Protein AF-A0A3G8YJ84-F1 (afdb_monomer_lite)

Sequence (139 aa):
MPPDITPDDVATYAPASPGVSADHCELAQDWAAWMVKRSKVDPATLDSRELREVKRAECAYALHVAAAGLGAGGRTSAGAGALKSVEVVGEIKIERAIMTTEQSAASAGAAADTWLQRARAHLRAAGVSVWQSVVGASR

pLDDT: mean 71.03, std 22.21, range [29.86, 94.31]

Secondary structure (DSSP, 8-state):
-PPPP-HHHHHHH-TTSPP--HHHHHHHHHHHHHHHHHTT--GGG--HHHHHHHHHHHHHHHHHHHHHT-S-SS---------------S----------HHHHHHHHHHHHHHHHHHHHHHHHHTT-------TT---

Foldseek 3Di:
DQDQDDQVNLCVLPVLAFGFHPQLSVVLVVVLVVLCVVLVHDPVPFDPLLSVLSSSLSSLSSRLCVLLVHGDPDDDDVDPGSPPPDPDDDDDPDPPPPPPPVSVNVVSNVSSVVSNVSSQVSNVVSVRDDDDPPPPPPD

Organism: NCBI:txid2489213

Radius of gyration: 17.41 Å; chains: 1; bounding box: 51×37×46 Å

Structure (mmCIF, N/CA/C/O backbone):
data_AF-A0A3G8YJ84-F1
#
_entry.id   AF-A0A3G8YJ84-F1
#
loop_
_atom_site.group_PDB
_atom_site.id
_atom_site.type_symbol
_atom_site.label_atom_id
_atom_site.label_alt_id
_atom_site.label_comp_id
_atom_site.label_asym_id
_atom_site.label_entity_id
_atom_site.label_seq_id
_atom_site.pdbx_PDB_ins_code
_atom_site.Cartn_x
_atom_site.Cartn_y
_atom_site.Cartn_z
_atom_site.occupancy
_atom_site.B_iso_or_equiv
_atom_site.auth_seq_id
_atom_site.auth_comp_id
_atom_site.auth_asym_id
_atom_site.auth_atom_id
_atom_site.pdbx_PDB_model_num
ATOM 1 N N . MET A 1 1 ? -1.352 5.334 14.185 1.00 50.59 1 MET A N 1
ATOM 2 C CA . MET A 1 1 ? -1.055 5.063 12.763 1.00 50.59 1 MET A CA 1
ATOM 3 C C . MET A 1 1 ? -0.087 3.895 12.697 1.00 50.59 1 MET A C 1
ATOM 5 O O . MET A 1 1 ? 0.740 3.804 13.604 1.00 50.59 1 MET A O 1
ATOM 9 N N . PRO A 1 2 ? -0.200 2.999 11.702 1.00 55.56 2 PRO A N 1
ATOM 10 C CA . PRO A 1 2 ? 0.882 2.063 11.404 1.00 55.56 2 PRO A CA 1
ATOM 11 C C . PRO A 1 2 ? 2.174 2.843 11.083 1.00 55.56 2 PRO A C 1
ATOM 13 O O . PRO A 1 2 ? 2.083 3.993 10.658 1.00 55.56 2 PRO A O 1
ATOM 16 N N . PRO A 1 3 ? 3.361 2.272 11.354 1.00 61.47 3 PRO A N 1
ATOM 17 C CA . PRO A 1 3 ? 4.628 2.914 11.017 1.00 61.47 3 PRO A CA 1
ATOM 18 C C . PRO A 1 3 ? 4.780 3.030 9.498 1.00 61.47 3 PRO A C 1
ATOM 20 O O . PRO A 1 3 ? 4.466 2.075 8.785 1.00 61.47 3 PRO A O 1
ATOM 23 N N . ASP A 1 4 ? 5.300 4.171 9.048 1.00 83.44 4 ASP A N 1
ATOM 24 C CA . ASP A 1 4 ? 5.542 4.483 7.639 1.00 83.44 4 ASP A CA 1
ATOM 25 C C . ASP A 1 4 ? 6.347 3.368 6.952 1.00 83.44 4 ASP A C 1
ATOM 27 O O . ASP A 1 4 ? 7.373 2.911 7.467 1.00 83.44 4 ASP A O 1
ATOM 31 N N . ILE A 1 5 ? 5.876 2.904 5.789 1.00 90.56 5 ILE A N 1
ATOM 32 C CA . ILE A 1 5 ? 6.617 1.930 4.979 1.00 90.56 5 ILE A CA 1
ATOM 33 C C . ILE A 1 5 ? 7.829 2.564 4.297 1.00 90.56 5 ILE A C 1
ATOM 35 O O . ILE A 1 5 ? 7.760 3.654 3.733 1.00 90.56 5 ILE A O 1
ATOM 39 N N . THR A 1 6 ? 8.928 1.821 4.276 1.00 92.06 6 THR A N 1
ATOM 40 C CA . THR A 1 6 ? 10.159 2.158 3.554 1.00 92.06 6 THR A CA 1
ATOM 41 C C . THR A 1 6 ? 10.347 1.251 2.334 1.00 92.06 6 THR A C 1
ATOM 43 O O . THR A 1 6 ? 9.755 0.169 2.276 1.00 92.06 6 THR A O 1
ATOM 46 N N . PRO A 1 7 ? 11.193 1.625 1.357 1.00 90.62 7 PRO A N 1
ATOM 47 C CA . PRO A 1 7 ? 11.563 0.724 0.263 1.00 90.62 7 PRO A CA 1
ATOM 48 C C . PRO A 1 7 ? 12.047 -0.660 0.731 1.00 90.62 7 PRO A C 1
ATOM 50 O O . PRO A 1 7 ? 11.706 -1.668 0.112 1.00 90.62 7 PRO A O 1
ATOM 53 N N . ASP A 1 8 ? 12.760 -0.729 1.859 1.00 91.19 8 ASP A N 1
ATOM 54 C CA . ASP A 1 8 ? 13.251 -1.986 2.440 1.00 91.19 8 ASP A CA 1
ATOM 55 C C . ASP A 1 8 ? 12.112 -2.874 2.968 1.00 91.19 8 ASP A C 1
ATOM 57 O O . ASP A 1 8 ? 12.152 -4.102 2.827 1.00 91.19 8 ASP A O 1
ATOM 61 N N . ASP A 1 9 ? 11.050 -2.276 3.519 1.00 92.31 9 ASP A N 1
ATOM 62 C CA . ASP A 1 9 ? 9.840 -3.012 3.903 1.00 92.31 9 ASP A CA 1
ATOM 63 C C . ASP A 1 9 ? 9.167 -3.648 2.679 1.00 92.31 9 ASP A C 1
ATOM 65 O O . ASP A 1 9 ? 8.677 -4.781 2.744 1.00 92.31 9 ASP A O 1
ATOM 69 N N . VAL A 1 10 ? 9.157 -2.938 1.547 1.00 89.56 10 VAL A N 1
ATOM 70 C CA . VAL A 1 10 ? 8.576 -3.432 0.292 1.00 89.56 10 VAL A CA 1
ATOM 71 C C . VAL A 1 10 ? 9.445 -4.531 -0.320 1.00 89.56 10 VAL A C 1
ATOM 73 O O . VAL A 1 10 ? 8.914 -5.556 -0.756 1.00 89.56 10 VAL A O 1
ATOM 76 N N . ALA A 1 11 ? 10.771 -4.376 -0.279 1.00 87.75 11 ALA A N 1
ATOM 77 C CA . ALA A 1 11 ? 11.719 -5.404 -0.699 1.00 87.75 11 ALA A CA 1
ATOM 78 C C . ALA A 1 11 ? 11.599 -6.674 0.159 1.00 87.75 11 ALA A C 1
ATOM 80 O O . ALA A 1 11 ? 11.631 -7.782 -0.372 1.00 87.75 11 ALA A O 1
ATOM 81 N N . THR A 1 12 ? 11.376 -6.532 1.467 1.00 91.25 12 THR A N 1
ATOM 82 C CA . THR A 1 12 ? 11.126 -7.664 2.373 1.00 91.25 12 THR A CA 1
ATOM 83 C C . THR A 1 12 ? 9.789 -8.347 2.069 1.00 91.25 12 THR A C 1
ATOM 85 O O . THR A 1 12 ? 9.699 -9.575 2.076 1.00 91.25 12 THR A O 1
ATOM 88 N N . TYR A 1 13 ? 8.743 -7.568 1.778 1.00 89.56 13 TYR A N 1
ATOM 89 C CA . TYR A 1 13 ? 7.417 -8.085 1.432 1.00 89.56 13 TYR A CA 1
ATOM 90 C C . TYR A 1 13 ? 7.408 -8.845 0.097 1.00 89.56 13 TYR A C 1
ATOM 92 O O . TYR A 1 13 ? 6.772 -9.897 -0.009 1.00 89.56 13 TYR A O 1
ATOM 100 N N . ALA A 1 14 ? 8.108 -8.338 -0.922 1.00 87.81 14 ALA A N 1
ATOM 101 C CA . ALA A 1 14 ? 8.163 -8.958 -2.242 1.00 87.81 14 ALA A CA 1
ATOM 102 C C . ALA A 1 14 ? 9.563 -8.852 -2.888 1.00 87.81 14 ALA A C 1
ATOM 104 O O . ALA A 1 14 ? 9.744 -8.073 -3.829 1.00 87.81 14 ALA A O 1
ATOM 105 N N . PRO A 1 15 ? 10.522 -9.714 -2.489 1.00 81.94 15 PRO A N 1
ATOM 106 C CA . PRO A 1 15 ? 11.933 -9.629 -2.907 1.00 81.94 15 PRO A CA 1
ATOM 107 C C . PRO A 1 15 ? 12.182 -9.773 -4.414 1.00 81.94 15 PRO A C 1
ATOM 109 O O . PRO A 1 15 ? 13.239 -9.429 -4.928 1.00 81.94 15 PRO A O 1
ATOM 112 N N . ALA A 1 16 ? 11.215 -10.338 -5.137 1.00 74.38 16 ALA A N 1
ATOM 113 C CA . ALA A 1 16 ? 11.304 -10.618 -6.565 1.00 74.38 16 ALA A CA 1
ATOM 114 C C . ALA A 1 16 ? 10.868 -9.448 -7.470 1.00 74.38 16 ALA A C 1
ATOM 116 O O . ALA A 1 16 ? 10.883 -9.624 -8.692 1.00 74.38 16 ALA A O 1
ATOM 117 N N . SER A 1 17 ? 10.434 -8.328 -6.891 1.00 70.44 17 SER A N 1
ATOM 118 C CA . SER A 1 17 ? 9.700 -7.248 -7.565 1.00 70.44 17 SER A CA 1
ATOM 119 C C . SER A 1 17 ? 10.611 -6.072 -7.965 1.00 70.44 17 SER A C 1
ATOM 121 O O . SER A 1 17 ? 11.728 -5.984 -7.457 1.00 70.44 17 SER A O 1
ATOM 123 N N . PRO A 1 18 ? 10.187 -5.187 -8.895 1.00 65.25 18 PRO A N 1
ATOM 124 C CA . PRO A 1 18 ? 10.996 -4.043 -9.326 1.00 65.25 18 PRO A CA 1
ATOM 125 C C . PRO A 1 18 ? 11.303 -3.065 -8.183 1.00 65.25 18 PRO A C 1
ATOM 127 O O . PRO A 1 18 ? 10.618 -3.052 -7.162 1.00 65.25 18 PRO A O 1
ATOM 130 N N . GLY A 1 19 ? 12.327 -2.231 -8.386 1.00 77.25 19 GLY A N 1
ATOM 131 C CA . GLY A 1 19 ? 12.751 -1.223 -7.413 1.00 77.25 19 GLY A CA 1
ATOM 132 C C . GLY A 1 19 ? 11.639 -0.225 -7.082 1.00 77.25 19 GLY A C 1
ATOM 133 O O . GLY A 1 19 ? 11.026 0.363 -7.974 1.00 77.25 19 GLY A O 1
ATOM 134 N N . VAL A 1 20 ? 11.398 -0.031 -5.788 1.00 85.38 20 VAL A N 1
ATOM 135 C CA . VAL A 1 20 ? 10.434 0.925 -5.236 1.00 85.38 20 VAL A CA 1
ATOM 136 C C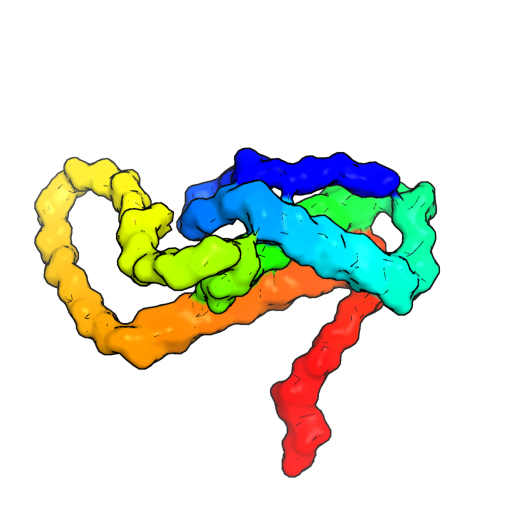 . VAL A 1 20 ? 11.213 2.094 -4.635 1.00 85.38 20 VAL A C 1
ATOM 138 O O . VAL A 1 20 ? 12.186 1.873 -3.919 1.00 85.38 20 VAL A O 1
ATOM 141 N N . SER A 1 21 ? 10.829 3.331 -4.957 1.00 88.38 21 SER A N 1
ATOM 142 C CA . SER A 1 21 ? 11.421 4.545 -4.386 1.00 88.38 21 SER A CA 1
ATOM 143 C C . SER A 1 21 ? 10.651 5.007 -3.145 1.00 88.38 21 SER A C 1
ATOM 145 O O . SER A 1 21 ? 9.556 4.517 -2.868 1.00 88.38 21 SER A O 1
ATOM 147 N N . ALA A 1 22 ? 11.206 5.983 -2.419 1.00 89.19 22 ALA A N 1
ATOM 148 C CA . ALA A 1 22 ? 10.503 6.651 -1.322 1.00 89.19 22 ALA A CA 1
ATOM 149 C C . ALA A 1 22 ? 9.189 7.301 -1.799 1.00 89.19 22 ALA A C 1
ATOM 151 O O . ALA A 1 22 ? 8.154 7.071 -1.184 1.00 89.19 22 ALA A O 1
ATOM 152 N N . ASP A 1 23 ? 9.195 7.982 -2.949 1.00 87.81 23 ASP A N 1
ATOM 153 C CA . ASP A 1 23 ? 8.001 8.614 -3.533 1.00 87.81 23 ASP A CA 1
ATOM 154 C C . ASP A 1 23 ? 6.860 7.607 -3.781 1.00 87.81 23 ASP A C 1
ATOM 156 O O . ASP A 1 23 ? 5.686 7.899 -3.554 1.00 87.81 23 ASP A O 1
ATOM 160 N N . HIS A 1 24 ? 7.182 6.381 -4.218 1.00 90.69 24 HIS A N 1
ATOM 161 C CA . HIS A 1 24 ? 6.173 5.328 -4.377 1.00 90.69 24 HIS A CA 1
ATOM 162 C C . HIS A 1 24 ? 5.582 4.889 -3.028 1.00 90.69 24 HIS A C 1
ATOM 164 O O . HIS A 1 24 ? 4.392 4.573 -2.958 1.00 90.69 24 HIS A O 1
ATOM 170 N N . CYS A 1 25 ? 6.398 4.859 -1.970 1.00 91.06 25 CYS A N 1
ATOM 171 C CA . CYS A 1 25 ? 5.944 4.562 -0.614 1.00 91.06 25 CYS A CA 1
ATOM 172 C C . CYS A 1 25 ? 5.041 5.676 -0.069 1.00 91.06 25 CYS A C 1
ATOM 174 O O . CYS A 1 25 ? 3.984 5.362 0.469 1.00 91.06 25 CYS A O 1
ATOM 176 N N . GLU A 1 26 ? 5.393 6.949 -0.268 1.00 90.06 26 GLU A N 1
ATOM 177 C CA . GLU A 1 26 ? 4.566 8.097 0.141 1.00 90.06 26 GLU A CA 1
ATOM 178 C C . GLU A 1 26 ? 3.186 8.056 -0.531 1.00 90.06 26 GLU A C 1
ATOM 180 O O . GLU A 1 26 ? 2.153 8.110 0.137 1.00 90.06 26 GLU A O 1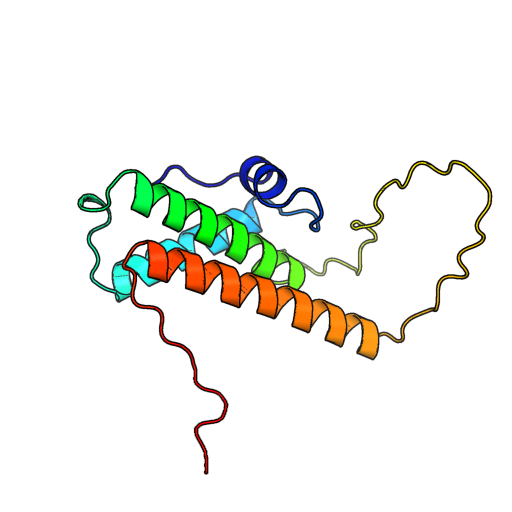
ATOM 185 N N . LEU A 1 27 ? 3.143 7.828 -1.849 1.00 89.62 27 LEU A N 1
ATOM 186 C CA . LEU A 1 27 ? 1.881 7.679 -2.584 1.00 89.62 27 LEU A CA 1
ATOM 187 C C . LEU A 1 27 ? 1.033 6.505 -2.079 1.00 89.62 27 LEU A C 1
ATOM 189 O O . LEU A 1 27 ? -0.200 6.566 -2.102 1.00 89.62 27 LEU A O 1
ATOM 193 N N . ALA A 1 28 ? 1.674 5.421 -1.643 1.00 91.25 28 ALA A N 1
ATOM 194 C CA . ALA A 1 28 ? 0.979 4.270 -1.087 1.00 91.25 28 ALA A CA 1
ATOM 195 C C . ALA A 1 28 ? 0.415 4.532 0.311 1.00 91.25 28 ALA A C 1
ATOM 197 O O . ALA A 1 28 ? -0.706 4.100 0.594 1.00 91.25 28 ALA A O 1
ATOM 198 N N . GLN A 1 29 ? 1.146 5.269 1.145 1.00 90.75 29 GLN A N 1
ATOM 199 C CA . GLN A 1 29 ? 0.687 5.706 2.462 1.00 90.75 29 GLN A CA 1
ATOM 200 C C . GLN A 1 29 ? -0.514 6.651 2.333 1.00 90.75 29 GLN A C 1
ATOM 202 O O . GLN A 1 29 ? -1.550 6.412 2.955 1.00 90.75 29 GLN A O 1
ATOM 207 N N . ASP A 1 30 ? -0.437 7.654 1.453 1.00 90.00 30 ASP A N 1
ATOM 208 C CA . ASP A 1 30 ? -1.545 8.580 1.183 1.00 90.00 30 ASP A CA 1
ATOM 209 C C . ASP A 1 30 ? -2.795 7.846 0.690 1.00 90.00 30 ASP A C 1
ATOM 211 O O . ASP A 1 30 ? -3.920 8.108 1.136 1.00 90.00 30 ASP A O 1
ATOM 215 N N . TRP A 1 31 ? -2.606 6.879 -0.211 1.00 90.69 31 TRP A N 1
ATOM 216 C CA . TRP A 1 31 ? -3.692 6.045 -0.706 1.00 90.69 31 TRP A CA 1
ATOM 217 C C . TRP A 1 31 ? -4.340 5.220 0.413 1.00 90.69 31 TRP A C 1
ATOM 219 O O . TRP A 1 31 ? -5.569 5.230 0.549 1.00 90.69 31 TRP A O 1
ATOM 229 N N . ALA A 1 32 ? -3.547 4.533 1.239 1.00 89.38 32 ALA A N 1
ATOM 230 C CA . ALA A 1 32 ? -4.058 3.720 2.340 1.00 89.38 32 ALA A CA 1
ATOM 231 C C . ALA A 1 32 ? -4.771 4.582 3.394 1.00 89.38 32 ALA A C 1
ATOM 233 O O . ALA A 1 32 ? -5.895 4.260 3.794 1.00 89.38 32 ALA A O 1
ATOM 234 N N . ALA A 1 33 ? -4.186 5.721 3.774 1.00 88.38 33 ALA A N 1
ATOM 235 C CA . ALA A 1 33 ? -4.782 6.677 4.701 1.00 88.38 33 ALA A CA 1
ATOM 236 C C . ALA A 1 33 ? -6.132 7.200 4.187 1.00 88.38 33 ALA A C 1
ATOM 238 O O . ALA A 1 33 ? -7.118 7.254 4.934 1.00 88.38 33 ALA A O 1
ATOM 239 N N . TRP A 1 34 ? -6.216 7.527 2.894 1.00 86.94 34 TRP A N 1
ATOM 240 C CA . TRP A 1 34 ? -7.470 7.934 2.266 1.00 86.94 34 TRP A CA 1
ATOM 241 C C . TRP A 1 34 ? -8.515 6.813 2.275 1.00 86.94 34 TRP A C 1
ATOM 243 O O . TRP A 1 34 ? -9.681 7.071 2.588 1.00 86.94 34 TRP A O 1
ATOM 253 N N . MET A 1 35 ? -8.118 5.570 1.988 1.00 87.56 35 MET A N 1
ATOM 254 C CA . MET A 1 35 ? -9.013 4.407 2.011 1.00 87.56 35 MET A CA 1
ATOM 255 C C . MET A 1 35 ? -9.578 4.143 3.412 1.00 87.56 35 MET A C 1
ATOM 257 O O . MET A 1 35 ? -10.793 3.987 3.560 1.00 87.56 35 MET A O 1
ATOM 261 N N . VAL A 1 36 ? -8.729 4.166 4.443 1.00 86.12 36 VAL A N 1
ATOM 262 C CA . VAL A 1 36 ? -9.138 4.008 5.849 1.00 86.12 36 VAL A CA 1
ATOM 263 C C . VAL A 1 36 ? -10.116 5.116 6.241 1.00 86.12 36 VAL A C 1
ATOM 265 O O . VAL A 1 36 ? -11.247 4.824 6.640 1.00 86.12 36 VAL A O 1
ATOM 268 N N . LYS A 1 37 ? -9.758 6.386 6.000 1.00 84.56 37 LYS A N 1
ATOM 269 C CA . LYS A 1 37 ? -10.629 7.540 6.275 1.00 84.56 37 LYS A CA 1
ATOM 270 C C . LYS A 1 37 ? -11.982 7.418 5.571 1.00 84.56 37 LYS A C 1
ATOM 272 O O . LYS A 1 37 ? -13.028 7.657 6.173 1.00 84.56 37 LYS A O 1
ATOM 277 N N . ARG A 1 38 ? -11.982 7.029 4.294 1.00 84.00 38 ARG A N 1
ATOM 278 C CA . ARG A 1 38 ? -13.200 6.879 3.486 1.00 84.00 38 ARG A CA 1
ATOM 279 C C . ARG A 1 38 ? -14.085 5.732 3.970 1.00 84.00 38 ARG A C 1
ATOM 281 O O . ARG A 1 38 ? -15.307 5.845 3.901 1.00 84.00 38 ARG A O 1
ATOM 288 N N . SER A 1 39 ? -13.487 4.657 4.479 1.00 82.00 39 SER A N 1
ATOM 289 C CA . SER A 1 39 ? -14.210 3.528 5.072 1.00 82.00 39 SER A CA 1
ATOM 290 C C . SER A 1 39 ? -14.808 3.830 6.452 1.00 82.00 39 SER A C 1
ATOM 292 O O . SER A 1 39 ? -15.541 2.998 6.979 1.00 82.00 39 SER A O 1
ATOM 294 N N . LYS A 1 40 ? -14.548 5.026 7.008 1.00 83.25 40 LYS A N 1
ATOM 295 C CA . LYS A 1 40 ? -14.946 5.446 8.363 1.00 83.25 40 LYS A CA 1
ATOM 296 C C . LYS A 1 40 ? -14.391 4.538 9.468 1.00 83.25 40 LYS A C 1
ATOM 298 O O . LYS A 1 40 ? -14.953 4.491 10.558 1.00 83.25 40 LYS A O 1
ATOM 303 N N . VAL A 1 41 ? -13.302 3.831 9.181 1.00 81.44 41 VAL A N 1
ATOM 304 C CA . VAL A 1 41 ? -12.545 3.073 10.174 1.00 81.44 41 VAL A CA 1
ATOM 305 C C . VAL A 1 41 ? -11.654 4.055 10.922 1.00 81.44 41 VAL A C 1
ATOM 307 O O . VAL A 1 41 ? -10.939 4.841 10.299 1.00 81.44 41 VAL A O 1
ATOM 310 N N . ASP A 1 42 ? -11.718 4.030 12.250 1.00 83.31 42 ASP A N 1
ATOM 311 C CA . ASP A 1 42 ? -10.798 4.790 13.088 1.00 83.31 42 ASP A CA 1
ATOM 312 C C . ASP A 1 42 ? -9.441 4.060 13.126 1.00 83.31 42 ASP A C 1
ATOM 314 O O . ASP A 1 42 ? -9.371 2.919 13.587 1.00 83.31 42 ASP A O 1
ATOM 318 N N . PRO A 1 43 ? -8.337 4.675 12.662 1.00 78.69 43 PRO A N 1
ATOM 319 C CA . PRO A 1 43 ? -7.020 4.051 12.730 1.00 78.69 43 PRO A CA 1
ATOM 320 C C . PRO A 1 43 ? -6.587 3.676 14.154 1.00 78.69 43 PRO A C 1
ATOM 322 O O . PRO A 1 43 ? -5.726 2.813 14.311 1.00 78.69 43 PRO A O 1
ATOM 325 N N . ALA A 1 44 ? -7.132 4.336 15.183 1.00 84.12 44 ALA A N 1
ATOM 326 C CA . ALA A 1 44 ? -6.812 4.055 16.579 1.00 84.12 44 ALA A CA 1
ATOM 327 C C . ALA A 1 44 ? -7.463 2.765 17.101 1.00 84.12 44 ALA A C 1
ATOM 329 O O . ALA A 1 44 ? -6.990 2.213 18.093 1.00 84.12 44 ALA A O 1
ATOM 330 N N . THR A 1 45 ? -8.518 2.270 16.445 1.00 85.31 45 THR A N 1
ATOM 331 C CA . THR A 1 45 ? -9.216 1.044 16.862 1.00 85.31 45 THR A CA 1
ATOM 332 C C . THR A 1 45 ? -8.661 -0.215 16.210 1.00 85.31 45 THR A C 1
ATOM 334 O O . THR A 1 45 ? -9.120 -1.304 16.539 1.00 85.31 45 THR A O 1
ATOM 337 N N . LEU A 1 46 ? -7.705 -0.073 15.287 1.00 85.75 46 LEU A N 1
ATOM 338 C CA . LEU A 1 46 ? -7.103 -1.204 14.596 1.00 85.75 46 LEU A CA 1
ATOM 339 C C . LEU A 1 46 ? -6.211 -2.010 15.539 1.00 85.75 46 LEU A C 1
ATOM 341 O O . LEU A 1 46 ? -5.303 -1.470 16.178 1.00 85.75 46 LEU A O 1
ATOM 345 N N . ASP A 1 47 ? -6.434 -3.319 15.584 1.00 91.25 47 ASP A N 1
ATOM 346 C CA . ASP A 1 47 ? -5.583 -4.223 16.341 1.00 91.25 47 ASP A CA 1
ATOM 347 C C . ASP A 1 47 ? -4.219 -4.442 15.650 1.00 91.25 47 ASP A C 1
ATOM 349 O O . ASP A 1 47 ? -3.956 -4.034 14.512 1.00 91.25 47 ASP A O 1
ATOM 353 N N . SER A 1 48 ? -3.294 -5.121 16.334 1.00 90.06 48 SER A N 1
ATOM 354 C CA . SER A 1 48 ? -1.956 -5.369 15.786 1.00 90.06 48 SER A CA 1
ATOM 355 C C . SER A 1 48 ? -1.955 -6.229 14.516 1.00 90.06 48 SER A C 1
ATOM 357 O O . SER A 1 48 ? -0.985 -6.191 13.759 1.00 90.06 48 SER A O 1
ATOM 359 N N . ARG A 1 49 ? -2.981 -7.054 14.285 1.00 92.12 49 ARG A N 1
ATOM 360 C CA . ARG A 1 49 ? -3.122 -7.853 13.064 1.00 92.12 49 ARG A CA 1
ATOM 361 C C . ARG A 1 49 ? -3.615 -6.979 11.919 1.00 92.12 49 ARG A C 1
ATOM 363 O O . ARG A 1 49 ? -3.025 -7.045 10.845 1.00 92.12 49 ARG A O 1
ATOM 370 N N . GLU A 1 50 ? -4.628 -6.160 12.147 1.00 91.50 50 GLU A N 1
ATOM 371 C CA . GLU A 1 50 ? -5.192 -5.246 11.159 1.00 91.50 50 GLU A CA 1
ATOM 372 C C . GLU A 1 50 ? -4.154 -4.210 10.720 1.00 91.50 50 GLU A C 1
ATOM 374 O O . GLU A 1 50 ? -3.971 -4.004 9.525 1.00 91.50 50 GLU A O 1
ATOM 379 N N . LEU A 1 51 ? -3.365 -3.662 11.651 1.00 91.06 51 LEU A N 1
ATOM 380 C CA . LEU A 1 51 ? -2.250 -2.763 11.325 1.00 91.06 51 LEU A CA 1
ATOM 381 C C . LEU A 1 51 ? -1.191 -3.427 10.428 1.00 91.06 51 LEU A C 1
ATOM 383 O O . LEU A 1 51 ? -0.647 -2.781 9.532 1.00 91.06 51 LEU A O 1
ATOM 387 N N . ARG A 1 52 ? -0.907 -4.724 10.619 1.00 91.94 52 ARG A N 1
ATOM 388 C CA . ARG A 1 52 ? -0.009 -5.470 9.716 1.00 91.94 52 ARG A CA 1
ATOM 389 C C . ARG A 1 52 ? -0.617 -5.653 8.333 1.00 91.94 52 ARG A C 1
ATOM 391 O O . ARG A 1 52 ? 0.116 -5.613 7.350 1.00 91.94 52 ARG A O 1
ATOM 398 N N . GLU A 1 53 ? -1.924 -5.873 8.248 1.00 93.19 53 GLU A N 1
ATOM 399 C CA . GLU A 1 53 ? -2.617 -5.965 6.964 1.00 93.19 53 GLU A CA 1
ATOM 400 C C . GLU A 1 53 ? -2.649 -4.608 6.247 1.00 93.19 53 GLU A C 1
ATOM 402 O O . GLU A 1 53 ? -2.392 -4.564 5.048 1.00 93.19 53 GLU A O 1
ATOM 407 N N . VAL A 1 54 ? -2.820 -3.492 6.961 1.00 92.25 54 VAL A N 1
ATOM 408 C CA . VAL A 1 54 ? -2.662 -2.147 6.377 1.00 92.25 54 VAL A CA 1
ATOM 409 C C . VAL A 1 54 ? -1.243 -1.948 5.838 1.00 92.25 54 VAL A C 1
ATOM 411 O O . VAL A 1 54 ? -1.090 -1.605 4.669 1.00 92.25 54 VAL A O 1
ATOM 414 N N . LYS A 1 55 ? -0.205 -2.294 6.614 1.00 93.81 55 LYS A N 1
ATOM 415 C CA . LYS A 1 55 ? 1.192 -2.210 6.149 1.00 93.81 55 LYS A CA 1
ATOM 416 C C . LYS A 1 55 ? 1.438 -3.052 4.887 1.00 93.81 55 LYS A C 1
ATOM 418 O O . LYS A 1 55 ? 2.098 -2.621 3.947 1.00 93.81 55 LYS A O 1
ATOM 423 N N . ARG A 1 56 ? 0.879 -4.266 4.824 1.00 94.00 56 ARG A N 1
ATOM 424 C CA . ARG A 1 56 ? 0.961 -5.127 3.627 1.00 94.00 56 ARG A CA 1
ATOM 425 C C . ARG A 1 56 ? 0.220 -4.531 2.433 1.00 94.00 56 ARG A C 1
ATOM 427 O O . ARG A 1 56 ? 0.669 -4.703 1.300 1.00 94.00 56 ARG A O 1
ATOM 434 N N . ALA A 1 57 ? -0.898 -3.847 2.671 1.00 93.88 57 ALA A N 1
ATOM 435 C CA . ALA A 1 57 ? -1.627 -3.147 1.626 1.00 93.88 57 ALA A CA 1
ATOM 436 C C . ALA A 1 57 ? -0.808 -1.994 1.038 1.00 93.88 57 ALA A C 1
ATOM 438 O O . ALA A 1 57 ? -0.748 -1.870 -0.183 1.00 93.88 57 ALA A O 1
ATOM 439 N N . GLU A 1 58 ? -0.147 -1.208 1.887 1.00 94.19 58 GLU A N 1
ATOM 440 C CA . GLU A 1 58 ? 0.760 -0.132 1.479 1.00 94.19 58 GLU A CA 1
ATOM 441 C C . GLU A 1 58 ? 1.920 -0.689 0.643 1.00 94.19 58 GLU A C 1
ATOM 443 O O . GLU A 1 58 ? 2.139 -0.226 -0.476 1.00 94.19 58 GLU A O 1
ATOM 448 N N . CYS A 1 59 ? 2.593 -1.755 1.099 1.00 94.31 59 CYS A N 1
ATOM 449 C CA . CYS A 1 59 ? 3.670 -2.382 0.322 1.00 94.31 59 CYS A CA 1
ATOM 450 C C . CYS A 1 59 ? 3.186 -2.879 -1.050 1.00 94.31 59 CYS A C 1
ATOM 452 O O . CYS A 1 59 ? 3.843 -2.665 -2.069 1.00 94.31 59 CYS A O 1
ATOM 454 N N . ALA A 1 60 ? 2.022 -3.533 -1.099 1.00 93.62 60 ALA A N 1
ATOM 455 C CA . ALA A 1 60 ? 1.446 -4.008 -2.352 1.00 93.62 60 ALA A CA 1
ATOM 456 C C . ALA A 1 60 ? 1.044 -2.851 -3.281 1.00 93.62 60 ALA A C 1
ATOM 458 O O . ALA A 1 60 ? 1.214 -2.953 -4.493 1.00 93.62 60 ALA A O 1
ATOM 459 N N . TYR A 1 61 ? 0.540 -1.741 -2.742 1.00 93.00 61 TYR A N 1
ATOM 460 C CA . TYR A 1 61 ? 0.183 -0.582 -3.554 1.00 93.00 61 TYR A CA 1
ATOM 461 C C . TYR A 1 61 ? 1.419 0.171 -4.064 1.00 93.00 61 TYR A C 1
ATOM 463 O O . TYR A 1 61 ? 1.431 0.593 -5.217 1.00 93.00 61 TYR A O 1
ATOM 471 N N . ALA A 1 62 ? 2.496 0.256 -3.281 1.00 91.69 62 ALA A N 1
ATOM 472 C CA . ALA A 1 62 ? 3.768 0.815 -3.743 1.00 91.69 62 ALA A CA 1
ATOM 473 C C . ALA A 1 62 ? 4.320 0.040 -4.958 1.00 91.69 62 ALA A C 1
ATOM 475 O O . ALA A 1 62 ? 4.792 0.635 -5.927 1.00 91.69 62 ALA A O 1
ATOM 476 N N . LEU A 1 63 ? 4.172 -1.291 -4.963 1.00 90.88 63 LEU A N 1
ATOM 477 C CA . LEU A 1 63 ? 4.503 -2.140 -6.115 1.00 90.88 63 LEU A CA 1
ATOM 478 C C . LEU A 1 63 ? 3.586 -1.899 -7.317 1.00 90.88 63 LEU A C 1
ATOM 480 O O . LEU A 1 63 ? 4.055 -1.933 -8.454 1.00 90.88 63 LEU A O 1
ATOM 484 N N . HIS A 1 64 ? 2.296 -1.643 -7.085 1.00 90.94 64 HIS A N 1
ATOM 485 C CA . HIS A 1 64 ? 1.368 -1.245 -8.143 1.00 90.94 64 HIS A CA 1
ATOM 486 C C . HIS A 1 64 ? 1.798 0.076 -8.788 1.00 90.94 64 HIS A C 1
ATOM 488 O O . HIS A 1 64 ? 1.906 0.140 -10.008 1.00 90.94 64 HIS A O 1
ATOM 494 N N . VAL A 1 65 ? 2.087 1.097 -7.980 1.00 88.69 65 VAL A N 1
ATOM 495 C CA . VAL A 1 65 ? 2.530 2.427 -8.426 1.00 88.69 65 VAL A CA 1
ATOM 496 C C . VAL A 1 65 ? 3.817 2.318 -9.249 1.00 88.69 65 VAL A C 1
ATOM 498 O O . VAL A 1 65 ? 3.867 2.821 -10.372 1.00 88.69 65 VAL A O 1
ATOM 501 N N . ALA A 1 66 ? 4.801 1.559 -8.755 1.00 86.62 66 ALA A N 1
ATOM 502 C CA . ALA A 1 66 ? 6.049 1.298 -9.469 1.00 86.62 66 ALA A CA 1
ATOM 503 C C . ALA A 1 66 ? 5.825 0.553 -10.799 1.00 86.62 66 ALA A C 1
ATOM 505 O O . ALA A 1 66 ? 6.388 0.932 -11.824 1.00 86.62 66 ALA A O 1
ATOM 506 N N . ALA A 1 67 ? 4.983 -0.486 -10.809 1.00 84.94 67 ALA A N 1
ATOM 507 C CA . ALA A 1 67 ? 4.676 -1.261 -12.015 1.00 84.94 67 ALA A CA 1
ATOM 508 C C . ALA A 1 67 ? 3.842 -0.474 -13.043 1.00 84.94 67 ALA A C 1
ATOM 510 O O . ALA A 1 67 ? 4.001 -0.677 -14.244 1.00 84.94 67 ALA A O 1
ATOM 511 N N . ALA A 1 68 ? 2.975 0.430 -12.579 1.00 81.62 68 ALA A N 1
ATOM 512 C CA . ALA A 1 68 ? 2.168 1.315 -13.414 1.00 81.62 68 ALA A CA 1
ATOM 513 C C . ALA A 1 68 ? 2.951 2.536 -13.933 1.00 81.62 68 ALA A C 1
ATOM 515 O O . ALA A 1 68 ? 2.439 3.269 -14.778 1.00 81.62 68 ALA A O 1
ATOM 516 N N . GLY A 1 69 ? 4.171 2.773 -13.433 1.00 76.50 69 GLY A N 1
ATOM 517 C CA . GLY A 1 69 ? 4.975 3.949 -13.774 1.00 76.50 69 GLY A CA 1
ATOM 518 C C . GLY A 1 69 ? 4.409 5.261 -13.218 1.00 76.50 69 GLY A C 1
ATOM 519 O O . GLY A 1 69 ? 4.633 6.324 -13.796 1.00 76.50 69 GLY A O 1
ATOM 520 N N . LEU A 1 70 ? 3.646 5.199 -12.125 1.00 71.38 70 LEU A N 1
ATOM 521 C CA . LEU A 1 70 ? 3.069 6.365 -11.459 1.00 71.38 70 LEU A CA 1
ATOM 522 C C . LEU A 1 70 ? 4.071 6.912 -10.428 1.00 71.38 70 LEU A C 1
ATOM 524 O O . LEU A 1 70 ? 4.705 6.143 -9.720 1.00 71.38 70 LEU A O 1
ATOM 528 N N . GLY A 1 71 ? 4.200 8.235 -10.305 1.00 54.69 71 GLY A N 1
ATOM 529 C CA . GLY A 1 71 ? 4.873 8.848 -9.149 1.00 54.69 71 GLY A CA 1
ATOM 530 C C . GLY A 1 71 ? 6.373 9.133 -9.243 1.00 54.69 71 GLY A C 1
ATOM 531 O O . GLY A 1 71 ? 6.882 9.821 -8.371 1.00 54.69 71 GLY A O 1
ATOM 532 N N . ALA A 1 72 ? 7.082 8.734 -10.300 1.00 49.12 72 ALA A N 1
ATOM 533 C CA . ALA A 1 72 ? 8.431 9.248 -10.544 1.00 49.12 72 ALA A CA 1
ATOM 534 C C . ALA A 1 72 ? 8.328 10.582 -11.299 1.00 49.12 72 ALA A C 1
ATOM 536 O O . ALA A 1 72 ? 8.080 10.609 -12.508 1.00 49.12 72 ALA A O 1
ATOM 537 N N . GLY A 1 73 ? 8.462 11.703 -10.589 1.00 43.25 73 GLY A N 1
ATOM 538 C CA . GLY A 1 73 ? 8.530 13.031 -11.192 1.00 43.25 73 GLY A CA 1
ATOM 539 C C . GLY A 1 73 ? 9.593 13.086 -12.293 1.00 43.25 73 GLY A C 1
ATOM 540 O O . GLY A 1 73 ? 10.781 13.201 -12.024 1.00 43.25 73 GLY A O 1
ATOM 541 N N . GLY A 1 74 ? 9.146 13.028 -13.547 1.00 37.00 74 GLY A N 1
ATOM 542 C CA . GLY A 1 74 ? 9.979 13.195 -14.730 1.00 37.00 74 GLY A CA 1
ATOM 543 C C . GLY A 1 74 ? 10.412 11.881 -15.367 1.00 37.00 74 GLY A C 1
ATOM 544 O O . GLY A 1 74 ? 11.346 11.247 -14.904 1.00 37.00 74 GLY A O 1
ATOM 545 N N . ARG A 1 75 ? 9.778 11.557 -16.506 1.00 38.88 75 ARG A N 1
ATOM 546 C CA . ARG A 1 75 ? 10.330 10.760 -17.618 1.00 38.88 75 ARG A CA 1
ATOM 547 C C . ARG A 1 75 ? 11.424 9.770 -17.192 1.00 38.88 75 ARG A C 1
ATOM 549 O O . ARG A 1 75 ? 12.567 9.893 -17.634 1.00 38.88 75 ARG A O 1
ATOM 556 N N . THR A 1 76 ? 11.097 8.783 -16.368 1.00 38.25 76 THR A N 1
ATOM 557 C CA . THR A 1 76 ? 11.951 7.607 -16.265 1.00 38.25 76 THR A CA 1
ATOM 558 C C . THR A 1 76 ? 11.761 6.848 -17.566 1.00 38.25 76 THR A C 1
ATOM 560 O O . THR A 1 76 ? 10.748 6.204 -17.830 1.00 38.25 76 THR A O 1
ATOM 563 N N . SER A 1 77 ? 12.751 7.028 -18.439 1.00 35.78 77 SER A N 1
ATOM 564 C CA . SER A 1 77 ? 13.145 6.053 -19.443 1.00 35.78 77 SER A CA 1
ATOM 565 C C . SER A 1 77 ? 12.879 4.643 -18.923 1.00 35.78 77 SER A C 1
ATOM 567 O O . SER A 1 77 ? 13.070 4.378 -17.737 1.00 35.78 77 SER A O 1
ATOM 569 N N . ALA A 1 78 ? 12.449 3.746 -19.812 1.00 39.38 78 ALA A N 1
ATOM 570 C CA . ALA A 1 78 ? 12.400 2.309 -19.577 1.00 39.38 78 ALA A CA 1
ATOM 571 C C . ALA A 1 78 ? 13.798 1.813 -19.151 1.00 39.38 78 ALA A C 1
ATOM 573 O O . ALA A 1 78 ? 14.611 1.367 -19.957 1.00 39.38 78 ALA A O 1
ATOM 574 N N . GLY A 1 79 ? 14.115 2.010 -17.877 1.00 34.69 79 GLY A N 1
ATOM 575 C CA . GLY A 1 79 ? 15.402 1.783 -17.268 1.00 34.69 79 GLY A CA 1
ATOM 576 C C . GLY A 1 79 ? 15.431 0.350 -16.801 1.00 34.69 79 GLY A C 1
ATOM 577 O O . GLY A 1 79 ? 14.772 -0.018 -15.833 1.00 34.69 79 GLY A O 1
ATOM 578 N N . ALA A 1 80 ? 16.182 -0.452 -17.542 1.00 39.50 80 ALA A N 1
ATOM 579 C CA . ALA A 1 80 ? 16.694 -1.755 -17.166 1.00 39.50 80 ALA A CA 1
ATOM 580 C C . ALA A 1 80 ? 17.041 -1.845 -15.662 1.00 39.50 80 ALA A C 1
ATOM 582 O O . ALA A 1 80 ? 18.141 -1.495 -15.254 1.00 39.50 80 ALA A O 1
ATOM 583 N N . GLY A 1 81 ? 16.100 -2.322 -14.843 1.00 33.28 81 GLY A N 1
ATOM 584 C CA . GLY A 1 81 ? 16.295 -2.460 -13.392 1.00 33.28 81 GLY A CA 1
ATOM 585 C C . GLY A 1 81 ? 15.645 -3.694 -12.762 1.00 33.28 81 GLY A C 1
ATOM 586 O O . GLY A 1 81 ? 15.903 -3.987 -11.604 1.00 33.28 81 GLY A O 1
ATOM 587 N N . ALA A 1 82 ? 14.860 -4.466 -13.521 1.00 37.31 82 ALA A N 1
ATOM 588 C CA . ALA A 1 82 ? 14.386 -5.798 -13.125 1.00 37.31 82 ALA A CA 1
ATOM 589 C C . ALA A 1 82 ? 15.189 -6.920 -13.812 1.00 37.31 82 ALA A C 1
ATOM 591 O O . ALA A 1 82 ? 14.671 -8.001 -14.092 1.00 37.31 82 ALA A O 1
ATOM 592 N N . LEU A 1 83 ? 16.464 -6.671 -14.122 1.00 38.22 83 LEU A N 1
ATOM 593 C CA . LEU A 1 83 ? 17.398 -7.732 -14.481 1.00 38.22 83 LEU A CA 1
ATOM 594 C C . LEU A 1 83 ? 17.954 -8.314 -13.186 1.00 38.22 83 LEU A C 1
ATOM 596 O O . LEU A 1 83 ? 18.976 -7.872 -12.672 1.00 38.22 83 LEU A O 1
ATOM 600 N N . LYS A 1 84 ? 17.241 -9.309 -12.656 1.00 36.47 84 LYS A N 1
ATOM 601 C CA . LYS A 1 84 ? 17.790 -10.220 -11.655 1.00 36.47 84 LYS A CA 1
ATOM 602 C C . LYS A 1 84 ? 19.136 -10.731 -12.162 1.00 36.47 84 LYS A C 1
ATOM 604 O O . LYS A 1 84 ? 19.205 -11.320 -13.241 1.00 36.47 84 LYS A O 1
ATOM 609 N N . SER A 1 85 ? 20.181 -10.523 -11.371 1.00 35.62 85 SER A N 1
ATOM 610 C CA . SER A 1 85 ? 21.394 -11.328 -11.409 1.00 35.62 85 SER A CA 1
ATOM 611 C C . SER A 1 85 ? 20.991 -12.779 -11.144 1.00 35.62 85 SER A C 1
ATOM 613 O O . SER A 1 85 ? 20.835 -13.200 -10.000 1.00 35.62 85 SER A O 1
ATOM 615 N N . VAL A 1 86 ? 20.723 -13.517 -12.217 1.00 36.94 86 VAL A N 1
ATOM 616 C CA . VAL A 1 86 ? 20.664 -14.973 -12.184 1.00 36.94 86 VAL A CA 1
ATOM 617 C C . VAL A 1 86 ? 22.108 -15.422 -12.305 1.00 36.94 86 VAL A C 1
ATOM 619 O O . VAL A 1 86 ? 22.752 -15.190 -13.326 1.00 36.94 86 VAL A O 1
ATOM 622 N N . GLU A 1 87 ? 22.629 -15.982 -11.223 1.00 31.92 87 GLU A N 1
ATOM 623 C CA . GLU A 1 87 ? 23.922 -16.646 -11.204 1.00 31.92 87 GLU A CA 1
ATOM 624 C C . GLU A 1 87 ? 23.904 -17.751 -12.271 1.00 31.92 87 GLU A C 1
ATOM 626 O O . GLU A 1 87 ? 23.114 -18.696 -12.215 1.00 31.92 87 GLU A O 1
ATOM 631 N N . VAL A 1 88 ? 24.707 -17.558 -13.317 1.00 36.84 88 VAL A N 1
ATOM 632 C CA . VAL A 1 88 ? 24.830 -18.479 -14.445 1.00 36.84 88 VAL A CA 1
ATOM 633 C C . VAL A 1 88 ? 25.687 -19.653 -13.989 1.00 36.84 88 VAL A C 1
ATOM 635 O O . VAL A 1 88 ? 26.912 -19.561 -13.957 1.00 36.84 88 VAL A O 1
ATOM 638 N N . VAL A 1 89 ? 25.041 -20.771 -13.666 1.00 35.06 89 VAL A N 1
ATOM 639 C CA . VAL A 1 89 ? 25.689 -22.084 -13.600 1.00 35.06 89 VAL A CA 1
ATOM 640 C C . VAL A 1 89 ? 25.159 -22.913 -14.766 1.00 35.06 89 VAL A C 1
ATOM 642 O O . VAL A 1 89 ? 24.031 -23.396 -14.736 1.00 35.06 89 VAL A O 1
ATOM 645 N N . GLY A 1 90 ? 25.990 -23.055 -15.801 1.00 29.86 90 GLY A N 1
ATOM 646 C CA . GLY A 1 90 ? 25.733 -23.888 -16.979 1.00 29.86 90 GLY A CA 1
ATOM 647 C C . GLY A 1 90 ? 25.046 -23.137 -18.121 1.00 29.86 90 GLY A C 1
ATOM 648 O O . GLY A 1 90 ? 23.956 -22.599 -17.967 1.00 29.86 90 GLY A O 1
ATOM 649 N N . GLU A 1 91 ? 25.708 -23.090 -19.275 1.00 35.91 91 GLU A N 1
ATOM 650 C CA . GLU A 1 91 ? 25.250 -22.436 -20.501 1.00 35.91 91 GLU A CA 1
ATOM 651 C C . GLU A 1 91 ? 23.808 -22.808 -20.880 1.00 35.91 91 GLU A C 1
ATOM 653 O O . GLU A 1 91 ? 23.536 -23.890 -21.394 1.00 35.91 91 GLU A O 1
ATOM 658 N N . ILE A 1 92 ? 22.887 -21.859 -20.732 1.00 35.03 92 ILE A N 1
ATOM 659 C CA . ILE A 1 92 ? 21.667 -21.819 -21.535 1.00 35.03 92 ILE A CA 1
ATOM 660 C C . ILE A 1 92 ? 21.639 -20.440 -22.185 1.00 35.03 92 ILE A C 1
ATOM 662 O O . ILE A 1 92 ? 21.373 -19.428 -21.537 1.00 35.03 92 ILE A O 1
ATOM 666 N N . LYS A 1 93 ? 21.956 -20.395 -23.483 1.00 35.81 93 LYS A N 1
ATOM 667 C CA . LYS A 1 93 ? 21.707 -19.228 -24.335 1.00 35.81 93 LYS A CA 1
ATOM 668 C C . LYS A 1 93 ? 20.196 -19.008 -24.394 1.00 35.81 93 LYS A C 1
ATOM 670 O O . LYS A 1 93 ? 19.507 -19.634 -25.191 1.00 35.81 93 LYS A O 1
ATOM 675 N N . ILE A 1 94 ? 19.679 -18.136 -23.535 1.00 41.00 94 ILE A N 1
ATOM 676 C CA . ILE A 1 94 ? 18.312 -17.635 -23.657 1.00 41.00 94 ILE A CA 1
ATOM 677 C C . ILE A 1 94 ? 18.363 -16.495 -24.672 1.00 41.00 94 ILE A C 1
ATOM 679 O O . ILE A 1 94 ? 18.749 -15.370 -24.348 1.00 41.00 94 ILE A O 1
ATOM 683 N N . GLU A 1 95 ? 18.007 -16.796 -25.920 1.00 35.91 95 GLU A N 1
ATOM 684 C CA . GLU A 1 95 ? 17.650 -15.771 -26.896 1.00 35.91 95 GLU A CA 1
ATOM 685 C C . GLU A 1 95 ? 16.476 -14.968 -26.325 1.00 35.91 95 GLU A C 1
ATOM 687 O O . GLU A 1 95 ? 15.353 -15.454 -26.188 1.00 35.91 95 GLU A O 1
ATOM 692 N N . ARG A 1 96 ? 16.764 -13.729 -25.916 1.00 41.75 96 ARG A N 1
ATOM 693 C CA . ARG A 1 96 ? 15.765 -12.750 -25.490 1.00 41.75 96 ARG A CA 1
ATOM 694 C C . ARG A 1 96 ? 14.807 -12.528 -26.657 1.00 41.75 96 ARG A C 1
ATOM 696 O O . ARG A 1 96 ? 15.146 -11.819 -27.602 1.00 41.75 96 ARG A O 1
ATOM 703 N N . ALA A 1 97 ? 13.609 -13.101 -26.583 1.00 40.34 97 ALA A N 1
ATOM 704 C CA . ALA A 1 97 ? 12.506 -12.663 -27.421 1.00 40.34 97 ALA A CA 1
ATOM 705 C C . ALA A 1 97 ? 12.311 -11.164 -27.156 1.00 40.34 97 ALA A C 1
ATOM 707 O O . ALA A 1 97 ? 11.975 -10.757 -26.041 1.00 40.34 97 ALA A O 1
ATOM 708 N N . ILE A 1 98 ? 12.605 -10.337 -28.159 1.00 45.31 98 ILE A N 1
ATOM 709 C CA . ILE A 1 98 ? 12.335 -8.903 -28.125 1.00 45.31 98 ILE A CA 1
ATOM 710 C C . ILE A 1 98 ? 10.812 -8.783 -28.122 1.00 45.31 98 ILE A C 1
ATOM 712 O O . ILE A 1 98 ? 10.175 -8.831 -29.171 1.00 45.31 98 ILE A O 1
ATOM 716 N N . MET A 1 99 ? 10.215 -8.721 -26.932 1.00 46.19 99 MET A N 1
ATOM 717 C CA . MET A 1 99 ? 8.795 -8.425 -26.806 1.00 46.19 99 MET A CA 1
ATOM 718 C C . MET A 1 99 ? 8.560 -7.064 -27.451 1.00 46.19 99 MET A C 1
ATOM 720 O O . MET A 1 99 ? 9.305 -6.110 -27.210 1.00 46.19 99 MET A O 1
ATOM 724 N N . THR A 1 100 ? 7.529 -6.972 -28.285 1.00 53.69 100 THR A N 1
ATOM 725 C CA . THR A 1 100 ? 7.113 -5.676 -28.823 1.00 53.69 100 THR A CA 1
ATOM 726 C C . THR A 1 100 ? 6.737 -4.748 -27.662 1.00 53.69 100 THR A C 1
ATOM 728 O O . THR A 1 100 ? 6.376 -5.194 -26.564 1.00 53.69 100 THR A O 1
ATOM 731 N N . THR A 1 101 ? 6.850 -3.439 -27.870 1.00 56.88 101 THR A N 1
ATOM 732 C CA . THR A 1 101 ? 6.519 -2.425 -26.854 1.00 56.88 101 THR A CA 1
ATOM 733 C C . THR A 1 101 ? 5.097 -2.597 -26.313 1.00 56.88 101 THR A C 1
ATOM 735 O O . THR A 1 101 ? 4.877 -2.444 -25.114 1.00 56.88 101 THR A O 1
ATOM 738 N N . GLU A 1 102 ? 4.158 -3.012 -27.163 1.00 51.47 102 GLU A N 1
ATOM 739 C CA . GLU A 1 102 ? 2.769 -3.313 -26.798 1.00 51.47 102 GLU A CA 1
ATOM 740 C C . GLU A 1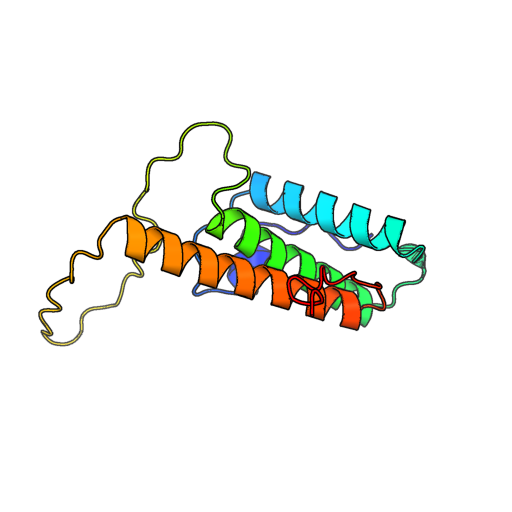 102 ? 2.652 -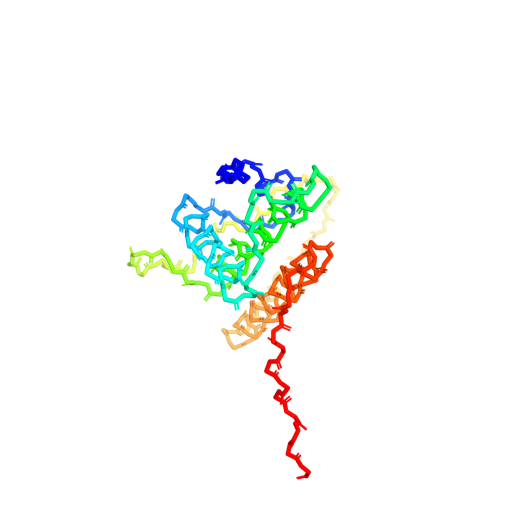4.521 -25.855 1.00 51.47 102 GLU A C 1
ATOM 742 O O 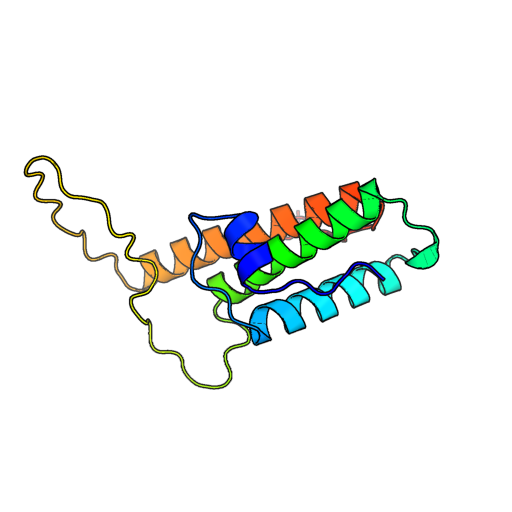. GLU A 1 102 ? 1.962 -4.453 -24.839 1.00 51.47 102 GLU A O 1
ATOM 747 N N . GLN A 1 103 ? 3.380 -5.609 -26.125 1.00 46.22 103 GLN A N 1
ATOM 748 C CA . GLN A 1 103 ? 3.406 -6.792 -25.253 1.00 46.22 103 GLN A CA 1
ATOM 749 C C . GLN A 1 103 ? 4.096 -6.505 -23.908 1.00 46.22 103 GLN A C 1
ATOM 751 O O . GLN A 1 103 ? 3.715 -7.054 -22.870 1.00 46.22 103 GLN A O 1
ATOM 756 N N . SER A 1 104 ? 5.090 -5.614 -23.907 1.00 55.72 104 SER A N 1
ATOM 757 C CA . SER A 1 104 ? 5.758 -5.145 -22.686 1.00 55.72 104 SER A CA 1
ATOM 758 C C . SER A 1 104 ? 4.837 -4.264 -21.831 1.00 55.72 104 SER A C 1
ATOM 760 O O . SER A 1 104 ? 4.775 -4.432 -20.617 1.00 55.72 104 SER A O 1
ATOM 762 N N . ALA A 1 105 ? 4.059 -3.374 -22.453 1.00 49.38 105 ALA A N 1
ATOM 763 C CA . ALA A 1 105 ? 3.076 -2.549 -21.750 1.00 49.38 105 ALA A CA 1
ATOM 764 C C . ALA A 1 105 ? 1.912 -3.385 -21.189 1.00 49.38 105 ALA A C 1
ATOM 766 O O . ALA A 1 105 ? 1.506 -3.187 -20.045 1.00 49.38 105 ALA A O 1
ATOM 767 N N . ALA A 1 106 ? 1.414 -4.362 -21.954 1.00 44.19 106 ALA A N 1
ATOM 768 C CA . ALA A 1 106 ? 0.345 -5.257 -21.510 1.00 44.19 106 ALA A CA 1
ATOM 769 C C . ALA A 1 106 ? 0.771 -6.127 -20.312 1.00 44.19 106 ALA A C 1
ATOM 771 O O . ALA A 1 106 ? 0.013 -6.286 -19.354 1.00 44.19 106 ALA A O 1
ATOM 772 N N . SER A 1 107 ? 1.999 -6.658 -20.335 1.00 54.41 107 SER A N 1
ATOM 773 C CA . SER A 1 107 ? 2.544 -7.447 -19.222 1.00 54.41 107 SER A CA 1
ATOM 774 C C . SER A 1 107 ? 2.823 -6.601 -17.974 1.00 54.41 107 SER A C 1
ATOM 776 O O . SER A 1 107 ? 2.521 -7.046 -16.865 1.00 54.41 107 SER A O 1
ATOM 778 N N . ALA A 1 108 ? 3.310 -5.365 -18.134 1.00 57.50 108 ALA A N 1
ATOM 779 C CA . ALA A 1 108 ? 3.467 -4.417 -17.031 1.00 57.50 108 ALA A CA 1
ATOM 780 C C . ALA A 1 108 ? 2.115 -4.028 -16.402 1.00 57.50 108 ALA A C 1
ATOM 782 O O . ALA A 1 108 ? 1.979 -4.051 -15.179 1.00 57.50 108 ALA A O 1
ATOM 783 N N . GLY A 1 109 ? 1.094 -3.767 -17.226 1.00 56.22 109 GLY A N 1
ATOM 784 C CA . GLY A 1 109 ? -0.270 -3.485 -16.769 1.00 56.22 109 GLY A CA 1
ATOM 785 C C . GLY A 1 109 ? -0.885 -4.645 -15.979 1.00 56.22 109 GLY A C 1
ATOM 786 O O . GLY A 1 109 ? -1.377 -4.444 -14.872 1.00 56.22 109 GLY A O 1
ATOM 787 N N . ALA A 1 110 ? -0.769 -5.880 -16.479 1.00 60.25 110 ALA A N 1
ATOM 788 C CA . ALA A 1 110 ? -1.258 -7.069 -15.774 1.00 60.25 110 ALA A CA 1
ATOM 789 C C . ALA A 1 110 ? -0.547 -7.299 -14.424 1.00 60.25 110 ALA A C 1
ATOM 791 O O . ALA A 1 110 ? -1.171 -7.710 -13.436 1.00 60.25 110 ALA A O 1
ATOM 792 N N . ALA A 1 111 ? 0.756 -7.005 -14.353 1.00 73.88 111 ALA A N 1
ATOM 793 C CA . ALA A 1 111 ? 1.505 -7.038 -13.101 1.00 73.88 111 ALA A CA 1
ATOM 794 C C . ALA A 1 111 ? 1.020 -5.950 -12.127 1.00 73.88 111 ALA A C 1
ATOM 796 O O . ALA A 1 111 ? 0.782 -6.244 -10.953 1.00 73.88 111 ALA A O 1
ATOM 797 N N . ALA A 1 112 ? 0.805 -4.722 -12.608 1.00 80.50 112 ALA A N 1
ATOM 798 C CA . ALA A 1 112 ? 0.290 -3.619 -11.803 1.00 80.50 112 ALA A CA 1
ATOM 799 C C . ALA A 1 112 ? -1.107 -3.922 -11.236 1.00 80.50 112 ALA A C 1
ATOM 801 O O . ALA A 1 112 ? -1.341 -3.714 -10.043 1.00 80.50 112 ALA A O 1
ATOM 802 N N . ASP A 1 113 ? -2.020 -4.465 -12.041 1.00 83.12 113 ASP A N 1
ATOM 803 C CA . ASP A 1 113 ? -3.364 -4.841 -11.589 1.00 83.12 113 ASP A CA 1
ATOM 804 C C . ASP A 1 113 ? -3.330 -5.945 -10.530 1.00 83.12 113 ASP A C 1
ATOM 806 O O . ASP A 1 113 ? -4.085 -5.905 -9.554 1.00 83.12 113 ASP A O 1
ATOM 810 N N . THR A 1 114 ? -2.416 -6.908 -10.671 1.00 87.88 114 THR A N 1
ATOM 811 C CA . THR A 1 114 ? -2.221 -7.969 -9.674 1.00 87.88 114 THR A CA 1
ATOM 812 C C . THR A 1 114 ? -1.850 -7.381 -8.312 1.00 87.88 114 THR A C 1
ATOM 814 O O . THR A 1 114 ? -2.415 -7.772 -7.285 1.00 87.88 114 THR A O 1
ATOM 817 N N . TRP A 1 115 ? -0.938 -6.408 -8.293 1.00 90.75 115 TRP A N 1
ATOM 818 C CA . TRP A 1 115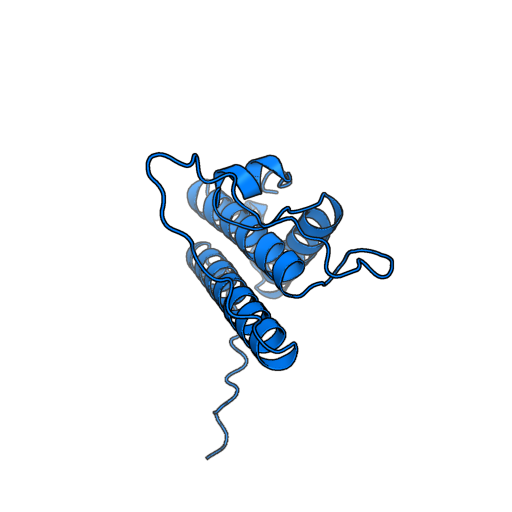 ? -0.532 -5.718 -7.070 1.00 90.75 115 TRP A CA 1
ATOM 819 C C . TRP A 1 115 ? -1.661 -4.888 -6.463 1.00 90.75 115 TRP A C 1
ATOM 821 O O . TRP A 1 115 ? -1.889 -4.961 -5.254 1.00 90.75 115 TRP A O 1
ATOM 831 N N . LEU A 1 116 ? -2.450 -4.203 -7.292 1.00 90.50 116 LEU A N 1
ATOM 832 C CA . LEU A 1 116 ? -3.625 -3.468 -6.830 1.00 90.50 116 LEU A CA 1
ATOM 833 C C . LEU A 1 116 ? -4.667 -4.397 -6.192 1.00 90.50 116 LEU A C 1
ATOM 835 O O . LEU A 1 116 ? -5.211 -4.086 -5.132 1.00 90.50 116 LEU A O 1
ATOM 839 N N . GLN A 1 117 ? -4.947 -5.556 -6.793 1.00 90.75 117 GLN A N 1
ATOM 840 C CA . GLN A 1 117 ? -5.883 -6.523 -6.212 1.00 90.75 117 GLN A CA 1
ATOM 841 C C . GLN A 1 117 ? -5.377 -7.078 -4.875 1.00 90.75 117 GLN A C 1
ATOM 843 O O . GLN A 1 117 ? -6.168 -7.215 -3.939 1.00 90.75 117 GLN A O 1
ATOM 848 N N . ARG A 1 118 ? -4.068 -7.334 -4.747 1.00 91.12 118 ARG A N 1
ATOM 849 C CA . ARG A 1 118 ? -3.449 -7.740 -3.473 1.00 91.12 118 ARG A CA 1
ATOM 850 C C . ARG A 1 118 ? -3.565 -6.653 -2.409 1.00 91.12 118 ARG A C 1
ATOM 852 O O . ARG A 1 118 ? -4.000 -6.952 -1.300 1.00 91.12 118 ARG A O 1
ATOM 859 N N . ALA A 1 119 ? -3.271 -5.399 -2.750 1.00 92.56 119 ALA A N 1
ATOM 860 C CA . ALA A 1 119 ? -3.415 -4.270 -1.831 1.00 92.56 119 ALA A CA 1
ATOM 861 C C . ALA A 1 119 ? -4.851 -4.161 -1.293 1.00 92.56 119 ALA A C 1
ATOM 863 O O . ALA A 1 119 ? -5.084 -4.042 -0.091 1.00 92.56 119 ALA A O 1
ATOM 864 N N . ARG A 1 120 ? -5.840 -4.304 -2.179 1.00 92.31 120 ARG A N 1
ATOM 865 C CA . ARG A 1 120 ? -7.261 -4.314 -1.806 1.00 92.31 120 ARG A CA 1
ATOM 866 C C . ARG A 1 120 ? -7.638 -5.504 -0.925 1.00 92.31 120 ARG A C 1
ATOM 868 O O . ARG A 1 120 ? -8.449 -5.347 -0.018 1.00 92.31 120 ARG A O 1
ATOM 875 N N . ALA A 1 121 ? -7.090 -6.689 -1.191 1.00 92.25 121 ALA A N 1
ATOM 876 C CA . ALA A 1 121 ? -7.333 -7.870 -0.368 1.00 92.25 121 ALA A CA 1
ATOM 877 C C . ALA A 1 121 ? -6.814 -7.674 1.065 1.00 92.25 121 ALA A C 1
ATOM 879 O O . ALA A 1 121 ? -7.534 -7.984 2.012 1.00 92.25 121 ALA A O 1
ATOM 880 N N . HIS A 1 122 ? -5.625 -7.088 1.217 1.00 93.88 122 HIS A N 1
ATOM 881 C CA . HIS A 1 122 ? -5.052 -6.743 2.517 1.00 93.88 122 HIS A CA 1
ATOM 882 C C . HIS A 1 122 ? -5.894 -5.701 3.269 1.00 93.88 122 HIS A C 1
ATOM 884 O O . HIS A 1 122 ? -6.240 -5.919 4.426 1.00 93.88 122 HIS A O 1
ATOM 890 N N . LEU A 1 123 ? -6.349 -4.632 2.602 1.00 91.12 123 LEU A N 1
ATOM 891 C CA . LEU A 1 123 ? -7.266 -3.664 3.222 1.00 91.12 123 LEU A CA 1
ATOM 892 C C . LEU A 1 123 ? -8.567 -4.317 3.712 1.00 91.12 123 LEU A C 1
ATOM 894 O O . LEU A 1 123 ? -8.999 -4.059 4.832 1.00 91.12 123 LEU A O 1
ATOM 898 N N . ARG A 1 124 ? -9.168 -5.221 2.928 1.00 90.38 124 ARG A N 1
ATOM 899 C CA . ARG A 1 124 ? -10.357 -5.962 3.386 1.00 90.38 124 ARG A CA 1
ATOM 900 C C . ARG A 1 124 ? -10.067 -6.852 4.588 1.00 90.38 124 ARG A C 1
ATOM 902 O O . ARG A 1 124 ? -10.910 -6.954 5.472 1.00 90.38 124 ARG A O 1
ATOM 909 N N . ALA A 1 125 ? -8.897 -7.488 4.625 1.00 89.06 125 ALA A N 1
ATOM 910 C CA . ALA A 1 125 ? -8.467 -8.284 5.772 1.00 89.06 125 ALA A CA 1
ATOM 911 C C . ALA A 1 125 ? -8.249 -7.428 7.034 1.00 89.06 125 ALA A C 1
ATOM 913 O O . ALA A 1 125 ? -8.371 -7.952 8.136 1.00 89.06 125 ALA A O 1
ATOM 914 N N . ALA A 1 126 ? -7.987 -6.127 6.867 1.00 86.38 126 ALA A N 1
ATOM 915 C CA . ALA A 1 126 ? -7.947 -5.123 7.929 1.00 86.38 126 ALA A CA 1
ATOM 916 C C . ALA A 1 126 ? -9.324 -4.504 8.260 1.00 86.38 126 ALA A C 1
ATOM 918 O O . ALA A 1 126 ? -9.388 -3.486 8.941 1.00 86.38 126 ALA A O 1
ATOM 919 N N . GLY A 1 127 ? -10.427 -5.038 7.718 1.00 85.00 127 GLY A N 1
ATOM 920 C CA . GLY A 1 127 ? -11.775 -4.498 7.940 1.00 85.00 127 GLY A CA 1
ATOM 921 C C . GLY A 1 127 ? -12.105 -3.229 7.140 1.00 85.00 127 GLY A C 1
ATOM 922 O O . GLY A 1 127 ? -13.202 -2.687 7.265 1.00 85.00 127 GLY A O 1
ATOM 923 N N . VAL A 1 128 ? -11.203 -2.765 6.270 1.00 84.00 128 VAL A N 1
ATOM 924 C CA . VAL A 1 128 ? -11.412 -1.582 5.425 1.00 84.00 128 VAL A CA 1
ATOM 925 C C . VAL A 1 128 ? -12.238 -1.978 4.204 1.00 84.00 128 VAL A C 1
ATOM 927 O O . VAL A 1 128 ? -11.818 -2.778 3.364 1.00 84.00 128 VAL A O 1
ATOM 930 N N . SER A 1 129 ? -13.432 -1.397 4.074 1.00 78.94 129 SER A N 1
ATOM 931 C CA . SER A 1 129 ? -14.278 -1.623 2.899 1.00 78.94 129 SER A CA 1
ATOM 932 C C . SER A 1 129 ? -13.636 -1.025 1.646 1.00 78.94 129 SER A C 1
ATOM 934 O O . SER A 1 129 ? -13.433 0.185 1.541 1.00 78.94 129 SER A O 1
ATOM 936 N N . VAL A 1 130 ? -13.336 -1.886 0.673 1.00 74.44 130 VAL A N 1
ATOM 937 C CA . VAL A 1 130 ? -12.754 -1.493 -0.611 1.00 74.44 130 VAL A CA 1
ATOM 938 C C . VAL A 1 130 ? -13.798 -1.647 -1.710 1.00 74.44 130 VAL A C 1
ATOM 940 O O . VAL A 1 130 ? -14.197 -2.767 -2.044 1.00 74.44 130 VAL A O 1
ATOM 943 N N . TRP A 1 131 ? -14.184 -0.529 -2.326 1.00 62.59 131 TRP A N 1
ATOM 944 C CA . TRP A 1 131 ? -14.996 -0.544 -3.539 1.00 62.59 131 TRP A CA 1
ATOM 945 C C . TRP A 1 131 ? -14.214 -1.192 -4.688 1.00 62.59 131 TRP A C 1
ATOM 947 O O . TRP A 1 131 ? -13.153 -0.715 -5.092 1.00 62.59 131 TRP A O 1
ATOM 957 N N . GLN A 1 132 ? -14.746 -2.284 -5.229 1.00 58.09 132 GLN A N 1
ATOM 958 C CA . GLN A 1 132 ? -14.363 -2.747 -6.555 1.00 58.09 132 GLN A CA 1
ATOM 959 C C . GLN A 1 132 ? -15.156 -1.925 -7.562 1.00 58.09 132 GLN A C 1
ATOM 961 O O . GLN A 1 132 ? -16.383 -1.962 -7.556 1.00 58.09 132 GLN A O 1
ATOM 966 N N . SER A 1 133 ? -14.466 -1.185 -8.431 1.00 48.06 133 SER A N 1
ATOM 967 C CA . SER A 1 133 ? -15.094 -0.790 -9.688 1.00 48.06 133 SER A CA 1
ATOM 968 C C . SER A 1 133 ? -15.340 -2.087 -10.449 1.00 48.06 133 SER A C 1
ATOM 970 O O . SER A 1 133 ? -14.393 -2.724 -10.913 1.00 48.06 133 SER A O 1
ATOM 972 N N . VAL A 1 134 ? -16.588 -2.549 -10.464 1.00 41.09 134 VAL A N 1
ATOM 973 C CA . VAL A 1 134 ? -17.001 -3.707 -11.254 1.00 41.09 134 VAL A CA 1
ATOM 974 C C . VAL A 1 134 ? -17.049 -3.237 -12.704 1.00 41.09 134 VAL A C 1
ATOM 976 O O . VAL A 1 134 ? -18.105 -2.891 -13.231 1.00 41.09 134 VAL A O 1
ATOM 979 N N . VAL A 1 135 ? -15.885 -3.144 -13.345 1.00 43.81 135 VAL A N 1
ATOM 980 C CA . VAL A 1 135 ? -15.815 -2.945 -14.793 1.00 43.81 135 VAL A CA 1
ATOM 981 C C . VAL A 1 135 ? -16.303 -4.255 -15.410 1.00 43.81 135 VAL A C 1
ATOM 983 O O . VAL A 1 135 ? -15.585 -5.249 -15.409 1.00 43.81 135 VAL A O 1
ATOM 986 N N . GLY A 1 136 ? -17.580 -4.283 -15.801 1.00 39.66 136 GLY A N 1
ATOM 987 C CA . GLY A 1 136 ? -18.274 -5.484 -16.281 1.00 39.66 136 GLY A CA 1
ATOM 988 C C . GLY A 1 136 ? -19.741 -5.612 -15.852 1.00 39.66 136 GLY A C 1
ATOM 989 O O . GLY A 1 136 ? -20.423 -6.510 -16.325 1.00 39.66 136 GLY A O 1
ATOM 990 N N . ALA A 1 137 ? -20.270 -4.721 -15.004 1.00 35.88 137 ALA A N 1
ATOM 991 C CA . ALA A 1 137 ? -21.696 -4.717 -14.641 1.00 35.88 137 ALA A CA 1
ATOM 992 C C . ALA A 1 137 ? -22.603 -3.988 -15.661 1.00 35.88 137 ALA A C 1
ATOM 994 O O . ALA A 1 137 ? -23.675 -3.503 -15.298 1.00 35.88 137 ALA A O 1
ATOM 995 N N . SER A 1 138 ? -22.188 -3.914 -16.927 1.00 40.81 138 SER A N 1
ATOM 996 C CA . SER A 1 138 ? -23.093 -3.599 -18.033 1.00 40.81 138 SER A CA 1
ATOM 997 C C . SER A 1 138 ? -23.450 -4.908 -18.720 1.00 40.81 138 SER A C 1
ATOM 999 O O . SER A 1 138 ? -22.566 -5.629 -19.177 1.00 40.81 138 SER A O 1
ATOM 1001 N N . ARG A 1 139 ? -24.749 -5.200 -18.685 1.00 36.44 139 ARG A N 1
ATOM 1002 C CA . ARG A 1 139 ? -25.427 -6.294 -19.384 1.00 36.44 139 ARG A CA 1
ATOM 1003 C C . ARG A 1 139 ? -25.070 -6.360 -20.863 1.00 36.44 139 ARG A C 1
ATOM 1005 O O . ARG A 1 139 ? -24.871 -5.275 -21.454 1.00 36.44 139 ARG A O 1
#